Protein AF-A0A9X9XGD0-F1 (afdb_monomer_lite)

pLDDT: mean 86.65, std 13.1, range [52.03, 97.0]

Sequence (119 aa):
MNPARAVLEECTEAVRAIVRAERAQSGSVKRAVHLAASRLGLSTRRIEAYWWGEAASVQAHEADAIRRAKAAMHAEEAARLAADLERHRRARSKARKAIRPVLHLKPPAPPRRQGRLAL

Radius of gyration: 29.9 Å; chains: 1; bounding box: 87×28×72 Å

Organism: NCBI:txid1346889

Structure (mmCIF, N/CA/C/O backbone):
data_AF-A0A9X9XGD0-F1
#
_entry.id   AF-A0A9X9XGD0-F1
#
loop_
_atom_site.group_PDB
_atom_site.id
_atom_site.type_symbol
_atom_site.label_atom_id
_atom_site.label_alt_id
_atom_site.label_comp_id
_atom_site.label_asym_id
_atom_site.label_entity_id
_atom_site.label_seq_id
_atom_site.pdbx_PDB_ins_code
_atom_site.Cartn_x
_atom_site.Cartn_y
_atom_site.Cartn_z
_atom_site.occupancy
_atom_site.B_iso_or_equiv
_atom_site.auth_seq_id
_atom_site.auth_comp_id
_atom_site.auth_asym_id
_atom_site.auth_atom_id
_atom_site.pdbx_PDB_model_num
ATOM 1 N N . MET A 1 1 ? 2.880 -11.479 22.170 1.00 68.88 1 MET A N 1
ATOM 2 C CA . MET A 1 1 ? 2.545 -10.406 21.205 1.00 68.88 1 MET A CA 1
ATOM 3 C C . MET A 1 1 ? 1.027 -10.334 21.093 1.00 68.88 1 MET A C 1
ATOM 5 O O . MET A 1 1 ? 0.419 -11.382 20.931 1.00 68.88 1 MET A O 1
ATOM 9 N N . ASN A 1 2 ? 0.405 -9.164 21.268 1.00 90.06 2 ASN A N 1
ATOM 10 C CA . ASN A 1 2 ? -1.059 -9.039 21.198 1.00 90.06 2 ASN A CA 1
ATOM 11 C C . ASN A 1 2 ? -1.499 -9.051 19.715 1.00 90.06 2 ASN A C 1
ATOM 13 O O . ASN A 1 2 ? -1.042 -8.178 18.972 1.00 90.06 2 ASN A O 1
ATOM 17 N N . PRO A 1 3 ? -2.350 -9.995 19.264 1.00 89.69 3 PRO A N 1
ATOM 18 C CA . PRO A 1 3 ? -2.735 -10.110 17.855 1.00 89.69 3 PRO A CA 1
ATOM 19 C C . PRO A 1 3 ? -3.426 -8.848 17.324 1.00 89.69 3 PRO A C 1
ATOM 21 O O . PRO A 1 3 ? -3.189 -8.456 16.185 1.00 89.69 3 PRO A O 1
ATOM 24 N N . ALA A 1 4 ? -4.206 -8.151 18.156 1.00 89.12 4 ALA A N 1
ATOM 25 C CA . ALA A 1 4 ? -4.856 -6.901 17.763 1.00 89.12 4 ALA A CA 1
ATOM 26 C C . ALA A 1 4 ? -3.838 -5.790 17.463 1.00 89.12 4 ALA A C 1
ATOM 28 O O . ALA A 1 4 ? -4.018 -5.007 16.532 1.00 89.12 4 ALA A O 1
ATOM 29 N N . ARG A 1 5 ? -2.732 -5.755 18.217 1.00 92.12 5 ARG A N 1
ATOM 30 C CA . ARG A 1 5 ? -1.643 -4.798 17.997 1.00 92.12 5 ARG A CA 1
ATOM 31 C C . ARG A 1 5 ? -0.893 -5.084 16.697 1.00 92.12 5 ARG A C 1
ATOM 33 O O . ARG A 1 5 ? -0.608 -4.150 15.960 1.00 92.12 5 ARG A O 1
ATOM 40 N N . ALA A 1 6 ? -0.644 -6.356 16.391 1.00 94.06 6 ALA A N 1
ATOM 41 C CA . ALA A 1 6 ? 0.003 -6.748 15.140 1.00 94.06 6 ALA A CA 1
ATOM 42 C C . ALA A 1 6 ? -0.829 -6.337 13.910 1.00 94.06 6 ALA A C 1
ATOM 44 O O . ALA A 1 6 ? -0.285 -5.805 12.948 1.00 94.06 6 ALA A O 1
ATOM 45 N N . VAL A 1 7 ? -2.156 -6.512 13.964 1.00 94.00 7 VAL A N 1
ATOM 46 C CA . VAL A 1 7 ? -3.066 -6.070 12.890 1.00 94.00 7 VAL A CA 1
ATOM 47 C C . VAL A 1 7 ? -3.074 -4.545 12.752 1.00 94.00 7 VAL A C 1
ATOM 49 O O . VAL A 1 7 ? -3.086 -4.027 11.636 1.00 94.00 7 VAL A O 1
ATOM 52 N N . LEU A 1 8 ? -3.048 -3.813 13.868 1.00 94.81 8 LEU A N 1
ATOM 53 C CA . LEU A 1 8 ? -2.970 -2.353 13.852 1.00 94.81 8 LEU A CA 1
ATOM 54 C C . LEU A 1 8 ? -1.671 -1.853 13.212 1.00 94.81 8 LEU A C 1
ATOM 56 O O . LEU A 1 8 ? -1.713 -0.947 12.379 1.00 94.81 8 LEU A O 1
ATOM 60 N N . GLU A 1 9 ? -0.537 -2.450 13.573 1.00 95.19 9 GLU A N 1
ATOM 61 C CA . GLU A 1 9 ? 0.771 -2.135 12.993 1.00 95.19 9 GLU A CA 1
ATOM 62 C C . GLU A 1 9 ? 0.788 -2.451 11.485 1.00 95.19 9 GLU A C 1
ATOM 64 O O . GLU A 1 9 ? 1.113 -1.570 10.688 1.00 95.19 9 GLU A O 1
ATOM 69 N N . GLU A 1 10 ? 0.303 -3.631 11.075 1.00 94.94 10 GLU A N 1
ATOM 70 C CA . GLU A 1 10 ? 0.153 -4.030 9.663 1.00 94.94 10 GLU A CA 1
ATOM 71 C C . GLU A 1 10 ? -0.659 -2.998 8.860 1.00 94.94 10 GLU A C 1
ATOM 73 O O . GLU A 1 10 ? -0.238 -2.543 7.791 1.00 94.94 10 GLU A O 1
ATOM 78 N N . CYS A 1 11 ? -1.826 -2.608 9.379 1.00 95.06 11 CYS A N 1
ATOM 79 C CA . CYS A 1 11 ? -2.717 -1.659 8.715 1.00 95.06 11 CYS A CA 1
ATOM 80 C C . CYS A 1 11 ? -2.105 -0.256 8.652 1.00 95.06 11 CYS A C 1
ATOM 82 O O . CYS A 1 11 ? -2.202 0.420 7.628 1.00 95.06 11 CYS A O 1
ATOM 84 N N . THR A 1 12 ? -1.429 0.167 9.719 1.00 96.31 12 THR A N 1
ATOM 85 C CA . THR A 1 12 ? -0.738 1.459 9.792 1.00 96.31 12 THR A CA 1
ATOM 86 C C . THR A 1 12 ? 0.370 1.555 8.748 1.00 96.31 12 THR A C 1
ATOM 88 O O . THR A 1 12 ? 0.458 2.544 8.015 1.00 96.31 12 THR A O 1
ATOM 91 N N . GLU A 1 13 ? 1.199 0.520 8.628 1.00 96.12 13 GLU A N 1
ATOM 92 C CA . GLU A 1 13 ? 2.253 0.464 7.616 1.00 96.12 13 GLU A CA 1
ATOM 93 C C . GLU A 1 13 ? 1.687 0.464 6.197 1.00 96.12 13 GLU A C 1
ATOM 95 O O . GLU A 1 13 ? 2.178 1.197 5.334 1.00 96.12 13 GLU A O 1
ATOM 100 N N . ALA A 1 14 ? 0.622 -0.303 5.959 1.00 95.12 14 ALA A N 1
ATOM 101 C CA . ALA A 1 14 ? -0.038 -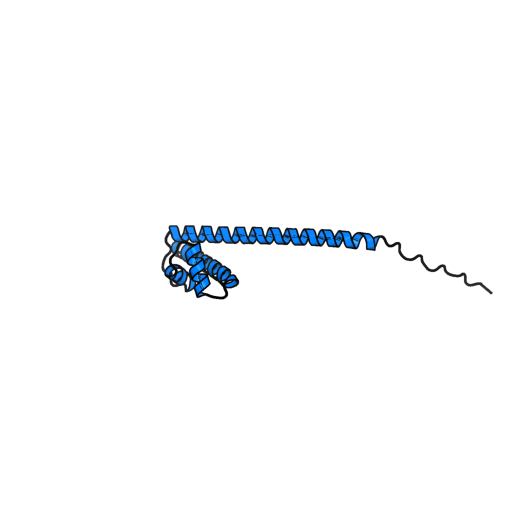0.357 4.663 1.00 95.12 14 ALA A CA 1
ATOM 102 C C . ALA A 1 14 ? -0.629 1.005 4.262 1.00 95.12 14 ALA A C 1
ATOM 104 O O . ALA A 1 14 ? -0.381 1.472 3.150 1.00 95.12 14 ALA A O 1
ATOM 105 N N . VAL A 1 15 ? -1.333 1.692 5.167 1.00 96.31 15 VAL A N 1
ATOM 106 C CA . VAL A 1 15 ? -1.859 3.042 4.908 1.00 96.31 15 VAL A CA 1
ATOM 107 C C . VAL A 1 15 ? -0.723 4.026 4.633 1.00 96.31 15 VAL A C 1
ATOM 109 O O . VAL A 1 15 ? -0.807 4.813 3.690 1.00 96.31 15 VAL A O 1
ATOM 112 N N . ARG A 1 16 ? 0.378 3.963 5.389 1.00 95.94 16 ARG A N 1
ATOM 113 C CA . ARG A 1 16 ? 1.554 4.809 5.137 1.00 95.94 16 ARG A CA 1
ATOM 114 C C . ARG A 1 16 ? 2.169 4.549 3.765 1.00 95.94 16 ARG A C 1
ATOM 116 O O . ARG A 1 16 ? 2.551 5.507 3.094 1.00 95.94 16 ARG A O 1
ATOM 123 N N . ALA A 1 17 ? 2.257 3.293 3.335 1.00 94.81 17 ALA A N 1
ATOM 124 C CA . ALA A 1 17 ? 2.743 2.944 2.004 1.00 94.81 17 ALA A CA 1
ATOM 125 C C . ALA A 1 17 ? 1.832 3.513 0.903 1.00 94.81 17 ALA A C 1
ATOM 127 O O . ALA A 1 17 ? 2.332 4.154 -0.022 1.00 94.81 17 ALA A O 1
ATOM 128 N N . ILE A 1 18 ? 0.510 3.367 1.053 1.00 94.44 18 ILE A N 1
ATOM 129 C CA . ILE A 1 18 ? -0.490 3.919 0.126 1.00 94.44 18 ILE A CA 1
ATOM 130 C C . ILE A 1 18 ? -0.348 5.446 0.039 1.00 94.44 18 ILE A C 1
ATOM 132 O O . ILE A 1 18 ? -0.128 5.986 -1.041 1.00 94.44 18 ILE A O 1
ATOM 136 N N . VAL A 1 19 ? -0.383 6.156 1.172 1.00 95.19 19 VAL A N 1
ATOM 137 C CA . VAL A 1 19 ? -0.284 7.628 1.199 1.00 95.19 19 VAL A CA 1
ATOM 138 C C . VAL A 1 19 ? 1.041 8.116 0.602 1.00 95.19 19 VAL A C 1
ATOM 140 O O . VAL A 1 19 ? 1.066 9.128 -0.097 1.00 95.19 19 VAL A O 1
ATOM 143 N N . ARG A 1 20 ? 2.157 7.409 0.824 1.00 95.12 20 ARG A N 1
ATOM 144 C CA . ARG A 1 20 ? 3.449 7.751 0.200 1.00 95.12 20 ARG A CA 1
ATOM 145 C C . ARG A 1 20 ? 3.413 7.599 -1.320 1.00 95.12 20 ARG A C 1
ATOM 147 O O . ARG A 1 20 ? 3.924 8.482 -2.007 1.00 95.12 20 ARG A O 1
ATOM 154 N N . ALA A 1 21 ? 2.806 6.532 -1.835 1.00 92.31 21 ALA A N 1
ATOM 155 C CA . ALA A 1 21 ? 2.660 6.325 -3.273 1.00 92.31 21 ALA A CA 1
ATOM 156 C C . ALA A 1 21 ? 1.795 7.421 -3.919 1.00 92.31 21 ALA A C 1
ATOM 158 O O . ALA A 1 21 ? 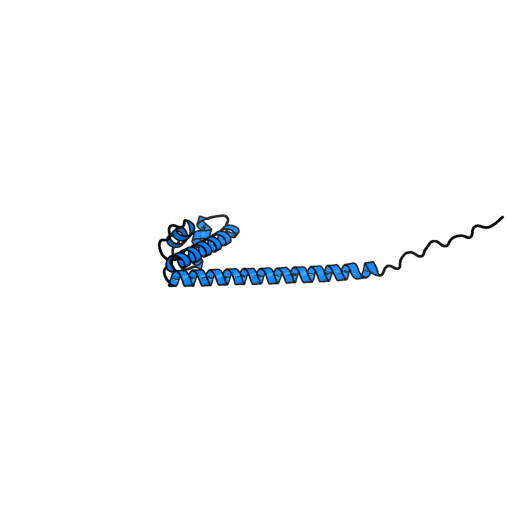2.195 8.013 -4.920 1.00 92.31 21 ALA A O 1
ATOM 159 N N . GLU A 1 22 ? 0.670 7.775 -3.296 1.00 92.69 22 GLU A N 1
ATOM 160 C CA . GLU A 1 22 ? -0.206 8.862 -3.759 1.00 92.69 22 GLU A CA 1
ATOM 161 C C . GLU A 1 22 ? 0.484 10.237 -3.671 1.00 92.69 22 GLU A C 1
ATOM 163 O O . GLU A 1 22 ? 0.317 11.111 -4.530 1.00 92.69 22 GLU A O 1
ATOM 168 N N . ARG A 1 23 ? 1.319 10.454 -2.647 1.00 92.88 23 ARG A N 1
ATOM 169 C CA . ARG A 1 23 ? 2.120 11.680 -2.508 1.00 92.88 23 ARG A CA 1
ATOM 170 C C . ARG A 1 23 ? 3.162 11.806 -3.613 1.00 92.88 23 ARG A C 1
ATOM 172 O O . ARG A 1 23 ? 3.356 12.914 -4.106 1.00 92.88 23 ARG A O 1
ATOM 179 N N . ALA A 1 24 ? 3.816 10.713 -4.001 1.00 90.38 24 ALA A N 1
ATOM 180 C CA . ALA A 1 24 ? 4.800 10.729 -5.082 1.00 90.38 24 ALA A CA 1
ATOM 181 C C . ALA A 1 24 ? 4.187 11.195 -6.415 1.00 90.38 24 ALA A C 1
ATOM 183 O O . ALA A 1 24 ? 4.880 11.798 -7.227 1.00 90.38 24 ALA A O 1
ATOM 184 N N . GLN A 1 25 ? 2.885 10.968 -6.610 1.00 86.81 25 GLN A N 1
ATOM 185 C CA . GLN A 1 25 ? 2.149 11.409 -7.795 1.00 86.81 25 GLN A CA 1
ATOM 186 C C . GLN A 1 25 ? 1.589 12.833 -7.659 1.00 86.81 25 GLN A C 1
ATOM 188 O O . GLN A 1 25 ? 1.600 13.599 -8.617 1.00 86.81 25 GLN A O 1
ATOM 193 N N . SER A 1 26 ? 1.081 13.198 -6.478 1.00 89.88 26 SER A N 1
ATOM 194 C CA . SER A 1 26 ? 0.340 14.454 -6.278 1.00 89.88 26 SER A CA 1
ATOM 195 C C . SER A 1 26 ? 1.169 15.625 -5.740 1.00 89.88 26 SER A C 1
ATOM 197 O O . SER A 1 26 ? 0.708 16.764 -5.789 1.00 89.88 26 SER A O 1
ATOM 199 N N . GLY A 1 27 ? 2.344 15.368 -5.159 1.00 89.50 27 GLY A N 1
ATOM 200 C CA . GLY A 1 27 ? 3.208 16.375 -4.534 1.00 89.50 27 GLY A CA 1
ATOM 201 C C . GLY A 1 27 ? 2.723 16.917 -3.179 1.00 89.50 27 GLY A C 1
ATOM 202 O O . GLY A 1 27 ? 3.495 17.569 -2.479 1.00 89.50 27 GLY A O 1
ATOM 203 N N . SER A 1 28 ? 1.488 16.624 -2.751 1.00 94.56 28 SER A N 1
ATOM 204 C CA . SER A 1 28 ? 0.884 17.167 -1.522 1.00 94.56 28 SER A CA 1
ATOM 205 C C . SER A 1 28 ? 0.395 16.072 -0.576 1.00 94.56 28 SER A C 1
ATOM 207 O O . SER A 1 28 ? -0.359 15.188 -0.973 1.00 94.56 28 SER A O 1
ATOM 209 N N . VAL A 1 29 ? 0.765 16.168 0.708 1.00 93.19 29 VAL A N 1
ATOM 210 C CA . VAL A 1 29 ? 0.328 15.222 1.754 1.00 93.19 29 VAL A CA 1
ATOM 211 C C . VAL A 1 29 ? -1.190 15.258 1.925 1.00 93.19 29 VAL A C 1
ATOM 213 O O . VAL A 1 29 ? -1.826 14.211 1.940 1.00 93.19 29 VAL A O 1
ATOM 216 N N . LYS A 1 30 ? -1.792 16.453 1.984 1.00 93.88 30 LYS A N 1
ATOM 217 C CA . LYS A 1 30 ? -3.244 16.611 2.157 1.00 93.88 30 LYS A CA 1
ATOM 218 C C . LYS A 1 30 ? -4.021 15.950 1.017 1.00 93.88 30 LYS A C 1
ATOM 220 O O . LYS A 1 30 ? -5.006 15.255 1.253 1.00 93.88 30 LYS A O 1
ATOM 225 N N . ARG A 1 31 ? -3.555 16.137 -0.223 1.00 95.31 31 ARG A N 1
ATOM 226 C CA . ARG A 1 31 ? -4.168 15.507 -1.398 1.00 95.31 31 ARG A CA 1
ATOM 227 C C . ARG A 1 31 ? -3.972 13.993 -1.383 1.00 95.31 31 ARG A C 1
ATOM 229 O O . ARG A 1 31 ? -4.930 13.278 -1.640 1.00 95.31 31 ARG A O 1
ATOM 236 N N . ALA A 1 32 ? -2.785 13.511 -1.024 1.00 95.31 32 ALA A N 1
ATOM 237 C CA . ALA A 1 32 ? -2.499 12.084 -0.913 1.00 95.31 32 ALA A CA 1
ATOM 238 C C . ALA A 1 32 ? -3.379 11.378 0.131 1.00 95.31 32 ALA A C 1
ATOM 240 O O . ALA A 1 32 ? -3.907 10.306 -0.139 1.00 95.31 32 ALA A O 1
ATOM 241 N N . VAL A 1 33 ? -3.593 12.000 1.294 1.00 96.81 33 VAL A N 1
ATOM 242 C CA . VAL A 1 33 ? -4.507 11.493 2.330 1.00 96.81 33 VAL A CA 1
ATOM 243 C C . VAL A 1 33 ? -5.940 11.427 1.803 1.00 96.81 33 VAL A C 1
ATOM 245 O O . VAL A 1 33 ? -6.614 10.421 2.002 1.00 96.81 33 VAL A O 1
ATOM 248 N N . HIS A 1 34 ? -6.402 12.461 1.095 1.00 96.69 34 HIS A N 1
ATOM 249 C CA . HIS A 1 34 ? -7.744 12.465 0.513 1.00 96.69 34 HIS A CA 1
ATOM 250 C C . HIS A 1 34 ? -7.920 11.387 -0.569 1.00 96.69 34 HIS A C 1
ATOM 252 O O . HIS A 1 34 ? -8.930 10.690 -0.586 1.00 96.69 34 HIS A O 1
ATOM 258 N N . LEU A 1 35 ? -6.921 11.197 -1.435 1.00 95.56 35 LEU A N 1
ATOM 259 C CA . LEU A 1 35 ? -6.929 10.137 -2.446 1.00 95.56 35 LEU A CA 1
ATOM 260 C C . LEU A 1 35 ? -6.918 8.744 -1.805 1.00 95.56 35 LEU A C 1
ATOM 262 O O . LEU A 1 35 ? -7.705 7.885 -2.198 1.00 95.56 35 LEU A O 1
ATOM 266 N N . ALA A 1 36 ? -6.094 8.538 -0.775 1.00 95.56 36 ALA A N 1
ATOM 267 C CA . ALA A 1 36 ? -6.058 7.290 -0.020 1.00 95.56 36 ALA A CA 1
ATOM 268 C C . ALA A 1 36 ? -7.398 7.003 0.679 1.00 95.56 36 ALA A C 1
ATOM 270 O O . ALA A 1 36 ? -7.868 5.869 0.649 1.00 95.56 36 ALA A O 1
ATOM 271 N N . ALA A 1 37 ? -8.037 8.026 1.255 1.00 96.56 37 ALA A N 1
ATOM 272 C CA . ALA A 1 37 ? -9.362 7.926 1.864 1.00 96.56 37 ALA A CA 1
ATOM 273 C C . ALA A 1 37 ? -10.415 7.461 0.847 1.00 96.56 37 ALA A C 1
ATOM 275 O O . ALA A 1 37 ? -11.094 6.461 1.084 1.00 96.56 37 ALA A O 1
ATOM 276 N N . SER A 1 38 ? -10.470 8.101 -0.324 1.00 95.69 38 SER A N 1
ATOM 277 C CA . SER A 1 38 ? -11.367 7.707 -1.417 1.00 95.69 38 SER A CA 1
ATOM 278 C C . SER A 1 38 ? -11.084 6.293 -1.932 1.00 95.69 38 SER A C 1
ATOM 280 O O . SER A 1 38 ? -12.018 5.527 -2.154 1.00 95.69 38 SER A O 1
ATOM 282 N N . ARG A 1 39 ? -9.808 5.910 -2.077 1.00 92.88 39 ARG A N 1
ATOM 283 C CA . ARG A 1 39 ? -9.402 4.570 -2.539 1.00 92.88 39 ARG A CA 1
ATOM 284 C C . ARG A 1 39 ? -9.783 3.467 -1.551 1.00 92.88 39 ARG A C 1
ATOM 286 O O . ARG A 1 39 ? -10.133 2.368 -1.968 1.00 92.88 39 ARG A O 1
ATOM 293 N N . LEU A 1 40 ? -9.691 3.750 -0.254 1.00 94.06 40 LEU A N 1
ATOM 294 C CA . LEU A 1 40 ? -9.982 2.794 0.815 1.00 94.06 40 LEU A CA 1
ATOM 295 C C . LEU A 1 40 ? -11.454 2.802 1.251 1.00 94.06 40 LEU A C 1
ATOM 297 O O . LEU A 1 40 ? -11.858 1.913 1.996 1.00 94.06 40 LEU A O 1
ATOM 301 N N . GLY A 1 41 ? -12.249 3.781 0.807 1.00 95.81 41 GLY A N 1
ATOM 302 C CA . GLY A 1 41 ? -13.622 3.974 1.279 1.00 95.81 41 GLY A CA 1
ATOM 303 C C . GLY A 1 41 ? -13.693 4.376 2.756 1.00 95.81 41 GLY A C 1
ATOM 304 O O . GLY A 1 41 ? -14.668 4.065 3.434 1.00 95.81 41 GLY A O 1
ATOM 305 N N . LEU A 1 42 ? -12.648 5.033 3.269 1.00 95.88 42 LEU A N 1
ATOM 306 C CA . LEU A 1 42 ? -12.538 5.470 4.663 1.00 95.88 42 LEU A CA 1
ATOM 307 C C . LEU A 1 42 ? -12.617 6.993 4.754 1.00 95.88 42 LEU A C 1
ATOM 309 O O . LEU A 1 42 ? -12.363 7.705 3.786 1.00 95.88 42 LEU A O 1
ATOM 313 N N . SER A 1 43 ? -12.936 7.518 5.936 1.00 96.94 43 SER A N 1
ATOM 314 C CA . SER A 1 43 ? -12.910 8.967 6.144 1.00 96.94 43 SER A CA 1
ATOM 315 C C . SER A 1 43 ? -11.475 9.500 6.178 1.00 96.94 43 SER A C 1
ATOM 317 O O . SER A 1 43 ? -10.554 8.837 6.661 1.00 96.94 43 SER A O 1
ATOM 319 N N . THR A 1 44 ? -11.285 10.743 5.731 1.00 96.75 44 THR A N 1
ATOM 320 C CA . THR A 1 44 ? -9.984 11.432 5.768 1.00 96.75 44 THR A CA 1
ATOM 321 C C . THR A 1 44 ? -9.379 11.414 7.172 1.00 96.75 44 THR A C 1
ATOM 323 O O . THR A 1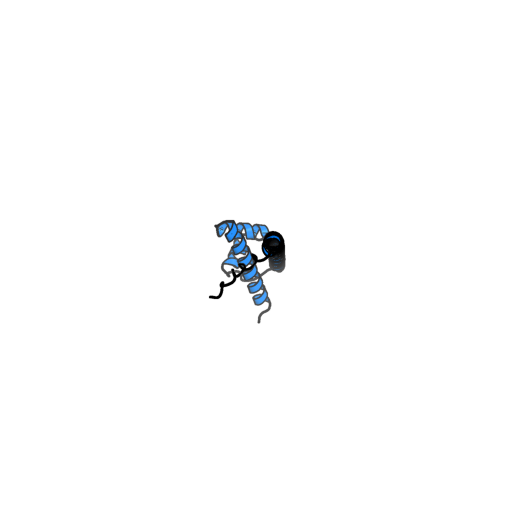 44 ? -8.226 11.030 7.337 1.00 96.75 44 THR A O 1
ATOM 326 N N . ARG A 1 45 ? -10.188 11.715 8.199 1.00 96.56 45 ARG A N 1
ATOM 327 C CA . ARG A 1 45 ? -9.766 11.694 9.608 1.00 96.56 45 ARG A CA 1
ATOM 328 C C . ARG A 1 45 ? -9.249 10.320 10.037 1.00 96.56 45 ARG A C 1
ATOM 330 O O . ARG A 1 45 ? -8.319 10.223 10.832 1.00 96.56 45 ARG A O 1
ATOM 337 N N . ARG A 1 46 ? -9.846 9.245 9.517 1.00 96.38 46 ARG A N 1
ATOM 338 C CA . ARG A 1 46 ? -9.419 7.882 9.834 1.00 96.38 46 ARG A CA 1
ATOM 339 C C . ARG A 1 46 ? -8.063 7.561 9.214 1.00 96.38 46 ARG A C 1
ATOM 341 O O . ARG A 1 46 ? -7.210 7.001 9.894 1.00 96.38 46 ARG A O 1
ATOM 348 N N . ILE A 1 47 ? -7.840 7.967 7.966 1.00 97.00 47 ILE A N 1
ATOM 349 C CA . ILE A 1 47 ? -6.536 7.838 7.303 1.00 97.00 47 ILE A CA 1
ATOM 350 C C . ILE A 1 47 ? -5.466 8.679 8.004 1.00 97.00 47 ILE A C 1
ATOM 352 O O . ILE A 1 47 ? -4.347 8.203 8.173 1.00 97.00 47 ILE A O 1
ATOM 356 N N . GLU A 1 48 ? -5.797 9.890 8.454 1.00 96.50 48 GLU A N 1
ATOM 357 C CA . GLU A 1 48 ? -4.886 10.734 9.238 1.00 96.50 48 GLU A CA 1
ATOM 358 C C . GLU A 1 48 ? -4.469 10.053 10.543 1.00 96.50 48 GLU A C 1
ATOM 360 O O . GLU A 1 48 ? -3.279 10.026 10.854 1.00 96.50 48 GLU A O 1
ATOM 365 N N . ALA A 1 49 ? -5.408 9.423 11.256 1.00 96.81 49 ALA A N 1
ATOM 366 C CA . ALA A 1 49 ? -5.093 8.674 12.469 1.00 96.81 49 ALA A CA 1
ATOM 367 C C . ALA A 1 49 ? -4.088 7.540 12.197 1.00 96.81 49 ALA A C 1
ATOM 369 O O . ALA A 1 49 ? -3.121 7.381 12.938 1.00 96.81 49 ALA A O 1
ATOM 370 N N . TYR A 1 50 ? -4.249 6.784 11.106 1.00 96.12 50 TYR A N 1
ATOM 371 C CA . TYR A 1 50 ? -3.249 5.787 10.701 1.00 96.12 50 TYR A CA 1
ATOM 372 C C . TYR A 1 50 ? -1.917 6.432 10.296 1.00 96.12 50 TYR A C 1
ATOM 374 O O . TYR A 1 50 ? -0.848 5.963 10.679 1.00 96.12 50 TYR A O 1
ATOM 382 N N . TRP A 1 51 ? -1.953 7.527 9.539 1.00 94.44 51 TRP A N 1
ATOM 383 C CA . TRP A 1 51 ? -0.753 8.215 9.072 1.00 94.44 51 TRP A CA 1
ATOM 384 C C . TRP A 1 51 ? 0.126 8.684 10.242 1.00 94.44 51 TRP A C 1
ATOM 386 O O . TRP A 1 51 ? 1.318 8.351 10.292 1.00 94.44 51 TRP A O 1
ATOM 396 N N . TRP A 1 52 ? -0.477 9.360 11.219 1.00 93.62 52 TRP A N 1
ATOM 397 C CA . TRP A 1 52 ? 0.199 9.885 12.408 1.00 93.62 52 TRP A CA 1
ATOM 398 C C . TRP A 1 52 ? 0.442 8.837 13.502 1.00 93.62 52 TRP A C 1
ATOM 400 O O . TRP A 1 52 ? 1.251 9.072 14.393 1.00 93.62 52 TRP A O 1
ATOM 410 N N . GLY A 1 53 ? -0.150 7.642 13.393 1.00 92.75 53 GLY A N 1
ATOM 411 C CA . GLY A 1 53 ? -0.016 6.577 14.396 1.00 92.75 53 GLY A CA 1
ATOM 412 C C . GLY A 1 53 ? -0.920 6.763 15.620 1.00 92.75 53 GLY A C 1
ATOM 413 O O . GLY A 1 53 ? -0.642 6.216 16.678 1.00 92.75 53 GLY A O 1
ATOM 414 N N . GLU A 1 54 ? -1.997 7.531 15.472 1.00 95.00 54 GLU A N 1
ATOM 415 C CA . GLU A 1 54 ? -2.995 7.830 16.507 1.00 95.00 54 GLU A CA 1
ATOM 416 C C . GLU A 1 54 ? -4.190 6.858 16.481 1.00 95.00 54 GLU A C 1
ATOM 418 O O . GLU A 1 54 ? -5.089 6.928 17.320 1.00 95.00 54 GLU A O 1
ATOM 423 N N . ALA A 1 55 ? -4.245 5.945 15.507 1.00 93.50 55 ALA A N 1
ATOM 424 C CA . ALA A 1 55 ? -5.295 4.937 15.435 1.00 93.50 55 ALA A CA 1
ATOM 425 C C . ALA A 1 55 ? -5.194 3.960 16.622 1.00 93.50 55 ALA A C 1
ATOM 427 O O . ALA A 1 55 ? -4.228 3.218 16.746 1.00 93.50 55 ALA A O 1
ATOM 428 N N . ALA A 1 56 ? -6.215 3.934 17.483 1.00 93.12 56 ALA A N 1
ATOM 429 C CA . ALA A 1 56 ? -6.242 3.064 18.665 1.00 93.12 56 ALA A CA 1
ATOM 430 C C . ALA A 1 56 ? -6.680 1.616 18.368 1.00 93.12 56 ALA A C 1
ATOM 432 O O . ALA A 1 56 ? -6.398 0.697 19.133 1.00 93.12 56 ALA A O 1
ATOM 433 N N . SER A 1 57 ? -7.417 1.412 17.278 1.00 93.94 57 SER A N 1
ATOM 434 C CA . S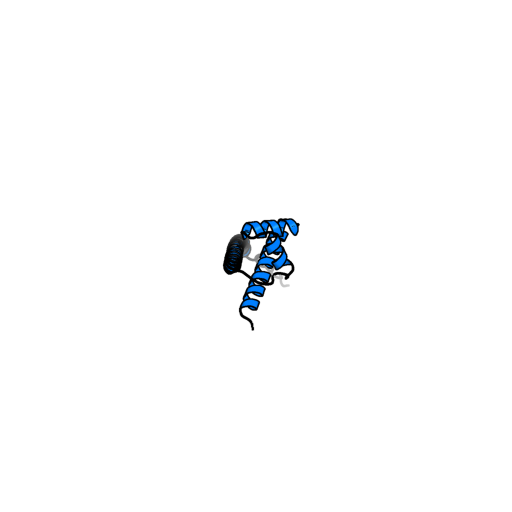ER A 1 57 ? -8.003 0.126 16.899 1.00 93.94 57 SER A CA 1
ATOM 435 C C . SER A 1 57 ? -8.223 0.065 15.393 1.00 93.94 57 SER A C 1
ATOM 437 O O . SER A 1 57 ? -8.225 1.102 14.728 1.00 93.94 57 SER A O 1
ATOM 439 N N . VAL A 1 58 ? -8.453 -1.141 14.871 1.00 94.56 58 VAL A N 1
ATOM 440 C CA . VAL A 1 58 ? -8.802 -1.398 13.468 1.00 94.56 58 VAL A CA 1
ATOM 441 C C . VAL A 1 58 ? -10.103 -2.178 13.434 1.00 94.56 58 VAL A C 1
ATOM 443 O O . VAL A 1 58 ? -10.221 -3.204 14.105 1.00 94.56 58 VAL A O 1
ATOM 446 N N . GLN A 1 59 ? -11.079 -1.711 12.660 1.00 95.06 59 GLN A N 1
ATOM 447 C CA . GLN A 1 59 ? -12.290 -2.497 12.426 1.00 95.06 59 GLN A CA 1
ATOM 448 C C . GLN A 1 59 ? -12.042 -3.534 11.327 1.00 95.06 59 GLN A C 1
ATOM 450 O O . GLN A 1 59 ? -11.268 -3.289 10.404 1.00 95.06 59 GLN A O 1
ATOM 455 N N . ALA A 1 60 ? -12.726 -4.679 11.385 1.00 94.50 60 ALA A N 1
ATOM 456 C CA . ALA A 1 60 ? -12.515 -5.770 10.427 1.00 94.50 60 ALA A CA 1
ATOM 457 C C . ALA A 1 60 ? -12.650 -5.310 8.962 1.00 94.50 60 ALA A C 1
ATOM 459 O O . ALA A 1 60 ? -11.782 -5.592 8.140 1.00 94.50 60 ALA A O 1
ATOM 460 N N . HIS A 1 61 ? -13.672 -4.503 8.658 1.00 94.81 61 HIS A N 1
ATOM 461 C CA . HIS A 1 61 ? -13.884 -3.985 7.307 1.00 94.81 61 HIS A CA 1
ATOM 462 C C . HIS A 1 61 ? -12.759 -3.041 6.833 1.00 94.81 61 HIS A C 1
ATOM 464 O O . HIS A 1 61 ? -12.456 -3.003 5.640 1.00 94.81 61 HIS A O 1
ATOM 470 N N . GLU 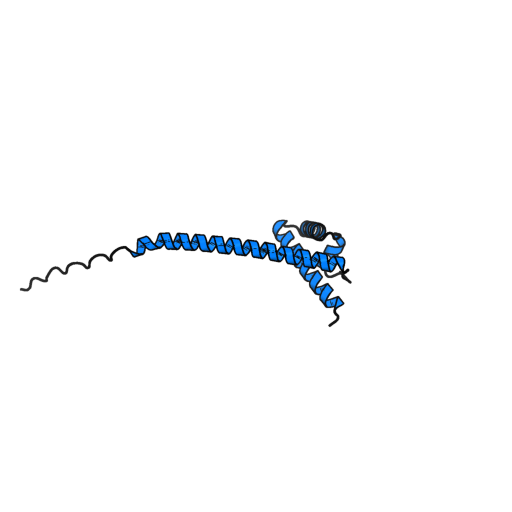A 1 62 ? -12.126 -2.297 7.751 1.00 95.50 62 GLU A N 1
ATOM 471 C CA . GLU A 1 62 ? -10.986 -1.424 7.446 1.00 95.50 62 GLU A CA 1
ATOM 472 C C . GLU A 1 62 ? -9.755 -2.264 7.116 1.00 95.50 62 GLU A C 1
ATOM 474 O O . GLU A 1 62 ? -9.099 -2.017 6.106 1.00 95.50 62 GLU A O 1
ATOM 479 N N . ALA A 1 63 ? -9.476 -3.289 7.930 1.00 96.25 63 ALA A N 1
ATOM 480 C CA . ALA A 1 63 ? -8.369 -4.211 7.695 1.00 96.25 63 ALA A CA 1
ATOM 481 C C . ALA A 1 63 ? -8.494 -4.881 6.320 1.00 96.25 63 ALA A C 1
ATOM 483 O O . ALA A 1 63 ? -7.533 -4.914 5.551 1.00 96.25 63 ALA A O 1
ATOM 484 N N . ASP A 1 64 ? -9.691 -5.352 5.972 1.00 96.62 64 ASP A N 1
ATOM 485 C CA . ASP A 1 64 ? -9.940 -5.989 4.681 1.00 96.62 64 ASP A CA 1
ATOM 486 C C . ASP A 1 64 ? -9.789 -5.007 3.513 1.00 96.62 64 ASP A C 1
ATOM 488 O O . ASP A 1 64 ? -9.187 -5.348 2.492 1.00 96.62 64 ASP A O 1
ATOM 492 N N . ALA A 1 65 ? -10.292 -3.776 3.650 1.00 95.00 65 ALA A N 1
ATOM 493 C CA . ALA A 1 65 ? -10.124 -2.737 2.635 1.00 95.00 65 ALA A CA 1
ATOM 494 C C . ALA A 1 65 ? -8.643 -2.395 2.413 1.00 95.00 65 ALA A C 1
ATOM 496 O O . ALA A 1 65 ? -8.182 -2.343 1.269 1.00 95.00 65 ALA A O 1
ATOM 497 N N . ILE A 1 66 ? -7.882 -2.239 3.497 1.00 95.38 66 ILE A N 1
ATOM 498 C CA . ILE A 1 66 ? -6.450 -1.934 3.464 1.00 95.38 66 ILE A CA 1
ATOM 499 C C . ILE A 1 66 ? -5.660 -3.085 2.832 1.00 95.38 66 ILE A C 1
ATOM 501 O O . ILE A 1 66 ? -4.826 -2.847 1.955 1.00 95.38 66 ILE A O 1
ATOM 505 N N . ARG A 1 67 ? -5.947 -4.337 3.204 1.00 95.69 67 ARG A N 1
ATOM 506 C CA . ARG A 1 67 ? -5.297 -5.520 2.617 1.00 95.69 67 ARG A CA 1
ATOM 507 C C . ARG A 1 67 ? -5.585 -5.654 1.127 1.00 95.69 67 ARG A C 1
ATOM 509 O O . ARG A 1 67 ? -4.654 -5.888 0.357 1.00 95.69 67 ARG A O 1
ATOM 516 N N . ARG A 1 68 ? -6.837 -5.448 0.699 1.00 94.75 68 ARG A N 1
ATOM 517 C CA . ARG A 1 68 ? -7.204 -5.444 -0.728 1.00 94.75 68 ARG A CA 1
ATOM 518 C C . ARG A 1 68 ? -6.462 -4.355 -1.497 1.00 94.75 68 ARG A C 1
ATOM 520 O O . ARG A 1 68 ? -5.905 -4.637 -2.554 1.00 94.75 68 ARG A O 1
ATOM 527 N N . ALA A 1 69 ? -6.403 -3.137 -0.960 1.00 93.06 69 ALA A N 1
ATOM 528 C CA . ALA A 1 69 ? -5.687 -2.036 -1.600 1.00 93.06 69 ALA A CA 1
ATOM 529 C C . ALA A 1 69 ? -4.177 -2.301 -1.695 1.00 93.06 69 ALA A C 1
ATOM 531 O O . ALA A 1 69 ? -3.580 -2.064 -2.744 1.00 93.06 69 ALA A O 1
ATOM 532 N N . LYS A 1 70 ? -3.568 -2.855 -0.639 1.00 93.00 70 LYS A N 1
ATOM 533 C CA . LYS A 1 70 ? -2.158 -3.263 -0.637 1.00 93.00 70 LYS A CA 1
ATOM 534 C C . LYS A 1 70 ? -1.883 -4.344 -1.686 1.00 93.00 70 LYS A C 1
ATOM 536 O O . LYS A 1 70 ? -0.917 -4.232 -2.436 1.00 93.00 70 LYS A O 1
ATOM 541 N N . ALA A 1 71 ? -2.738 -5.362 -1.775 1.00 93.31 71 ALA A N 1
ATOM 542 C CA . ALA A 1 71 ? -2.620 -6.409 -2.787 1.00 93.31 71 ALA A CA 1
ATOM 543 C C . ALA A 1 71 ? -2.739 -5.844 -4.214 1.00 93.31 71 ALA A C 1
ATOM 545 O O . ALA A 1 71 ? -1.925 -6.185 -5.070 1.00 93.31 71 ALA A O 1
ATOM 546 N N . ALA A 1 72 ? -3.689 -4.933 -4.450 1.00 92.31 72 ALA A N 1
ATOM 547 C CA . ALA A 1 72 ? -3.846 -4.255 -5.736 1.00 92.31 72 ALA A CA 1
ATOM 548 C C . ALA A 1 72 ? -2.603 -3.429 -6.106 1.00 92.31 72 ALA A C 1
ATOM 550 O O . ALA A 1 72 ? -2.096 -3.564 -7.216 1.00 92.31 72 ALA A O 1
ATOM 551 N N . MET A 1 73 ? -2.049 -2.653 -5.167 1.00 90.31 73 MET A N 1
ATOM 552 C CA . MET A 1 73 ? -0.807 -1.905 -5.396 1.00 90.31 73 MET A CA 1
ATOM 553 C C . MET A 1 73 ? 0.376 -2.814 -5.748 1.00 90.31 73 MET A C 1
ATOM 555 O O . MET A 1 73 ? 1.141 -2.505 -6.657 1.00 90.31 73 MET A O 1
ATOM 559 N N . HIS A 1 74 ? 0.538 -3.945 -5.056 1.00 89.75 74 HIS A N 1
ATOM 560 C CA . HIS A 1 74 ? 1.598 -4.900 -5.387 1.00 89.75 74 HIS A CA 1
ATOM 561 C C . HIS A 1 74 ? 1.392 -5.547 -6.760 1.00 89.75 74 HIS A C 1
ATOM 563 O O . HIS A 1 74 ? 2.368 -5.761 -7.478 1.00 89.75 74 HIS A O 1
ATOM 569 N N . ALA A 1 75 ? 0.146 -5.834 -7.144 1.00 91.75 75 ALA A N 1
ATOM 570 C CA . ALA A 1 75 ? -0.172 -6.361 -8.466 1.00 91.75 75 ALA A CA 1
ATOM 571 C C . ALA A 1 75 ? 0.124 -5.340 -9.579 1.00 91.75 75 ALA A C 1
ATOM 573 O O . ALA A 1 75 ? 0.726 -5.699 -10.590 1.00 91.75 75 ALA A O 1
ATOM 574 N N . GLU A 1 76 ? -0.240 -4.070 -9.378 1.00 90.12 76 GLU A N 1
ATOM 575 C CA . GLU A 1 76 ? 0.073 -2.963 -10.293 1.00 90.12 76 GLU A CA 1
ATOM 576 C C . GLU A 1 76 ? 1.591 -2.794 -10.467 1.00 90.12 76 GLU A C 1
ATOM 578 O O . GLU A 1 76 ? 2.088 -2.726 -11.595 1.00 90.12 76 GLU A O 1
ATOM 583 N N . GLU A 1 77 ? 2.346 -2.799 -9.365 1.00 89.19 77 GLU A N 1
ATOM 584 C CA . GLU A 1 77 ? 3.806 -2.681 -9.396 1.00 89.19 77 GLU A CA 1
ATOM 585 C C . GLU A 1 77 ? 4.457 -3.890 -10.087 1.00 89.19 77 GLU A C 1
ATOM 587 O O . GLU A 1 77 ? 5.326 -3.729 -10.945 1.00 89.19 77 GLU A O 1
ATOM 592 N N . ALA A 1 78 ? 3.996 -5.109 -9.794 1.00 89.94 78 ALA A N 1
ATOM 593 C CA . ALA A 1 78 ? 4.481 -6.319 -10.453 1.00 89.94 78 ALA A CA 1
ATOM 594 C C . ALA A 1 78 ? 4.216 -6.295 -11.967 1.00 89.94 78 ALA A C 1
ATOM 596 O O . ALA A 1 78 ? 5.100 -6.645 -12.755 1.00 89.94 78 ALA A O 1
ATOM 597 N N . ALA A 1 79 ? 3.033 -5.841 -12.390 1.00 91.56 79 ALA A N 1
ATOM 598 C CA . ALA A 1 79 ? 2.688 -5.694 -13.801 1.00 91.56 79 ALA A CA 1
ATOM 599 C C . ALA A 1 79 ? 3.578 -4.653 -14.500 1.00 91.56 79 ALA A C 1
ATOM 601 O O . ALA A 1 79 ? 4.069 -4.896 -15.608 1.00 91.56 79 ALA A O 1
ATOM 602 N N . ARG A 1 80 ? 3.846 -3.520 -13.840 1.00 90.12 80 ARG A N 1
ATOM 603 C CA . ARG A 1 80 ? 4.756 -2.485 -14.346 1.00 90.12 80 ARG A CA 1
ATOM 604 C C . ARG A 1 80 ? 6.178 -3.019 -14.518 1.00 90.12 80 ARG A C 1
ATOM 606 O O . ARG A 1 80 ? 6.753 -2.874 -15.597 1.00 90.12 80 ARG A O 1
ATOM 613 N N . LEU A 1 81 ? 6.719 -3.680 -13.496 1.00 90.06 81 LEU A N 1
ATOM 614 C CA . LEU A 1 81 ? 8.061 -4.263 -13.530 1.00 90.06 81 LEU A CA 1
ATOM 615 C C . LEU A 1 81 ? 8.185 -5.350 -14.605 1.00 90.06 81 LEU A C 1
ATOM 617 O O . LEU A 1 81 ? 9.186 -5.398 -15.320 1.00 90.06 81 LEU A O 1
ATOM 621 N N . ALA A 1 82 ? 7.161 -6.190 -14.779 1.00 92.12 82 ALA A N 1
ATOM 622 C CA . ALA A 1 82 ? 7.130 -7.184 -15.848 1.00 92.12 82 ALA A CA 1
ATOM 623 C C . ALA A 1 82 ? 7.185 -6.529 -17.240 1.00 92.12 82 ALA A C 1
ATOM 625 O O . ALA A 1 82 ? 7.948 -6.972 -18.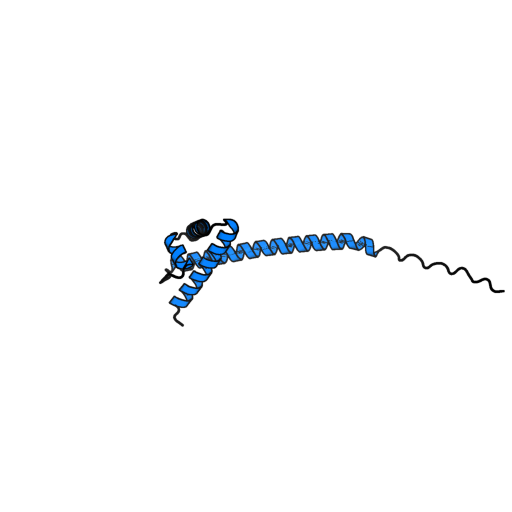104 1.00 92.12 82 ALA A O 1
ATOM 626 N N . ALA A 1 83 ? 6.436 -5.440 -17.447 1.00 91.75 83 ALA A N 1
ATOM 627 C CA . ALA A 1 83 ? 6.477 -4.673 -18.689 1.00 91.75 83 ALA A CA 1
ATOM 628 C C . ALA A 1 83 ? 7.853 -4.022 -18.928 1.00 91.75 83 ALA A C 1
ATOM 630 O O . ALA A 1 83 ? 8.355 -4.040 -20.054 1.00 91.75 83 ALA A O 1
ATOM 631 N N . ASP A 1 84 ? 8.495 -3.492 -17.885 1.00 89.94 84 ASP A N 1
ATOM 632 C CA . ASP A 1 84 ? 9.841 -2.915 -17.972 1.00 89.94 84 ASP A CA 1
ATOM 633 C C . ASP A 1 84 ? 10.908 -3.961 -18.305 1.00 89.94 84 ASP A C 1
ATOM 635 O O . ASP A 1 84 ? 11.736 -3.746 -19.196 1.00 89.94 84 ASP A O 1
ATOM 639 N N . LEU A 1 85 ? 10.855 -5.135 -17.676 1.00 91.75 85 LEU A N 1
ATOM 640 C CA . LEU A 1 85 ? 11.749 -6.245 -18.004 1.00 91.75 85 LEU A CA 1
ATOM 641 C C . LEU A 1 85 ? 11.596 -6.682 -19.463 1.00 91.75 85 LEU A C 1
ATOM 643 O O . LEU A 1 85 ? 12.596 -6.919 -20.147 1.00 91.75 85 LEU A O 1
ATOM 647 N N . GLU A 1 86 ? 10.364 -6.752 -19.963 1.00 93.56 86 GLU A N 1
ATOM 648 C CA . GLU A 1 86 ? 10.098 -7.084 -21.360 1.00 93.56 86 GLU A CA 1
ATOM 649 C C . GLU A 1 86 ? 10.636 -6.006 -22.315 1.00 93.56 86 GLU A C 1
ATOM 651 O O . GLU A 1 86 ? 11.297 -6.328 -23.310 1.00 93.56 86 GLU A O 1
ATOM 656 N N . ARG A 1 87 ? 10.467 -4.717 -21.984 1.00 90.38 87 ARG A N 1
ATOM 657 C CA . ARG A 1 87 ? 11.085 -3.604 -22.728 1.00 90.38 87 ARG A CA 1
ATOM 658 C C . ARG A 1 87 ? 12.607 -3.749 -22.794 1.00 90.38 87 ARG A C 1
ATOM 660 O O . ARG A 1 87 ? 13.185 -3.675 -23.883 1.00 90.38 87 ARG A O 1
ATOM 667 N N . HIS A 1 88 ? 13.261 -4.017 -21.665 1.00 88.75 88 HIS A N 1
ATOM 668 C CA . HIS A 1 88 ? 14.712 -4.200 -21.609 1.00 88.75 88 HIS A CA 1
ATOM 669 C C . HIS A 1 88 ? 15.186 -5.436 -22.385 1.00 88.75 88 HIS A C 1
ATOM 671 O O . HIS A 1 88 ? 16.202 -5.369 -23.084 1.00 88.75 88 HIS A O 1
ATOM 677 N N . ARG A 1 89 ? 14.449 -6.554 -22.337 1.00 90.00 89 ARG A N 1
ATOM 678 C CA . ARG A 1 89 ? 14.750 -7.757 -23.136 1.00 90.00 89 ARG A CA 1
ATOM 679 C C . ARG A 1 89 ? 14.699 -7.468 -24.634 1.00 90.00 89 ARG A C 1
ATOM 681 O O . ARG A 1 89 ? 15.626 -7.843 -25.358 1.00 90.00 89 ARG A O 1
ATOM 688 N N . ARG A 1 90 ? 13.673 -6.750 -25.098 1.00 88.19 90 ARG A N 1
ATOM 689 C CA . ARG A 1 90 ? 13.544 -6.331 -26.505 1.00 88.19 90 ARG A CA 1
ATOM 690 C C . ARG A 1 90 ? 14.679 -5.403 -26.926 1.00 88.19 90 ARG A C 1
ATOM 692 O O . ARG A 1 90 ? 15.296 -5.637 -27.967 1.00 88.19 90 ARG A O 1
ATOM 699 N N . ALA A 1 91 ? 15.014 -4.414 -26.097 1.00 86.62 91 ALA A N 1
ATOM 700 C CA . ALA A 1 91 ? 16.137 -3.512 -26.344 1.00 86.62 91 ALA A CA 1
ATOM 701 C C . ALA A 1 91 ? 17.472 -4.276 -26.443 1.00 86.62 91 ALA A C 1
ATOM 703 O O . ALA A 1 91 ? 18.226 -4.086 -27.400 1.00 86.62 91 ALA A O 1
ATOM 704 N N . ARG A 1 92 ? 17.728 -5.218 -25.524 1.00 85.75 92 ARG A N 1
ATOM 705 C CA . ARG A 1 92 ? 18.932 -6.066 -25.534 1.00 85.75 92 ARG A CA 1
ATOM 706 C C . ARG A 1 92 ? 19.000 -6.973 -26.764 1.00 85.75 92 ARG A C 1
ATOM 708 O O . ARG A 1 92 ? 20.074 -7.142 -27.337 1.00 85.75 92 ARG A O 1
ATOM 715 N N . SER A 1 93 ? 17.872 -7.541 -27.191 1.00 83.88 93 SER A N 1
ATOM 716 C CA . SER A 1 93 ? 17.782 -8.348 -28.417 1.00 83.88 93 SER A CA 1
ATOM 717 C C . SER A 1 93 ? 18.109 -7.521 -29.667 1.00 83.88 93 SER A C 1
ATOM 719 O O . SER A 1 93 ? 18.912 -7.948 -30.500 1.00 83.88 93 SER A O 1
ATOM 721 N N . LYS A 1 94 ? 17.572 -6.296 -29.765 1.00 80.25 94 LYS A N 1
ATOM 722 C CA . LYS A 1 94 ? 17.875 -5.357 -30.856 1.00 80.25 94 LYS A CA 1
ATOM 723 C C . LYS A 1 94 ? 19.359 -4.972 -30.879 1.00 80.25 94 LYS A C 1
ATOM 725 O O . LYS A 1 94 ? 19.984 -5.059 -31.933 1.00 80.25 94 LYS A O 1
ATOM 730 N N . ALA A 1 95 ? 19.937 -4.640 -29.724 1.00 77.62 95 ALA A N 1
ATOM 731 C CA . ALA A 1 95 ? 21.363 -4.333 -29.600 1.00 77.62 95 ALA A CA 1
ATOM 732 C C . ALA A 1 95 ? 22.251 -5.520 -30.018 1.00 77.62 95 ALA A C 1
ATOM 734 O O . ALA A 1 95 ? 23.187 -5.354 -30.795 1.00 77.62 95 ALA A O 1
ATOM 735 N N . ARG A 1 96 ? 21.918 -6.747 -29.592 1.00 73.50 96 ARG A N 1
ATOM 736 C CA . ARG A 1 96 ? 22.630 -7.966 -30.021 1.00 73.50 96 ARG A CA 1
ATOM 737 C C . ARG A 1 96 ? 22.591 -8.172 -31.536 1.00 73.50 96 ARG A C 1
ATOM 739 O O . ARG A 1 96 ? 23.617 -8.511 -32.122 1.00 73.50 96 ARG A O 1
ATOM 746 N N . LYS A 1 97 ? 21.434 -7.965 -32.175 1.00 71.94 97 LYS A N 1
ATOM 747 C CA . LYS A 1 97 ? 21.305 -8.063 -33.639 1.00 71.94 97 LYS A CA 1
ATOM 748 C C . LYS A 1 97 ? 22.141 -7.007 -34.368 1.00 71.94 97 LYS A C 1
ATOM 750 O O . LYS A 1 97 ? 22.707 -7.332 -35.402 1.00 71.94 97 LYS A O 1
ATOM 755 N N . ALA A 1 98 ? 22.264 -5.799 -33.816 1.00 70.50 98 ALA A N 1
ATOM 756 C CA . ALA A 1 98 ? 23.082 -4.727 -34.389 1.00 70.50 98 ALA A CA 1
ATOM 757 C C . ALA A 1 98 ? 24.601 -4.981 -34.278 1.00 70.50 98 ALA A C 1
ATOM 759 O O . ALA A 1 98 ? 25.351 -4.566 -35.153 1.00 70.50 98 ALA A O 1
ATOM 760 N N . ILE A 1 99 ? 25.058 -5.700 -33.245 1.00 62.19 99 ILE A N 1
ATOM 761 C CA . ILE A 1 99 ? 26.485 -6.023 -33.038 1.00 62.19 99 ILE A CA 1
ATOM 762 C C . ILE A 1 99 ? 26.939 -7.228 -33.883 1.00 62.19 99 ILE A C 1
ATOM 764 O O . ILE A 1 99 ? 28.071 -7.270 -34.361 1.00 62.19 99 ILE A O 1
ATOM 768 N N . ARG A 1 100 ? 26.060 -8.215 -34.110 1.00 55.69 100 ARG A N 1
ATOM 769 C CA . ARG A 1 100 ? 26.365 -9.446 -34.869 1.00 55.69 100 ARG A CA 1
ATOM 770 C C . ARG A 1 100 ? 26.986 -9.234 -36.273 1.00 55.69 100 ARG A C 1
ATOM 772 O O . ARG A 1 100 ? 27.870 -10.023 -36.612 1.00 55.69 100 ARG A O 1
ATOM 779 N N . PRO A 1 101 ? 26.606 -8.220 -37.079 1.00 55.41 101 PRO A N 1
ATOM 780 C CA . PRO A 1 101 ? 27.266 -7.959 -38.362 1.00 55.41 101 PRO A CA 1
ATOM 781 C C . PRO A 1 101 ? 28.685 -7.374 -38.238 1.00 55.41 101 PRO A C 1
ATOM 783 O O . PRO A 1 101 ? 29.470 -7.526 -39.166 1.00 55.41 101 PRO A O 1
ATOM 786 N N . VAL A 1 102 ? 29.060 -6.774 -37.101 1.00 54.44 102 VAL A N 1
ATOM 787 C CA . VAL A 1 102 ? 30.400 -6.180 -36.897 1.00 54.44 102 VAL A CA 1
ATOM 788 C C . VAL A 1 102 ? 31.461 -7.250 -36.604 1.00 54.44 102 VAL A C 1
ATOM 790 O O . VAL A 1 102 ? 32.611 -7.120 -37.009 1.00 54.44 102 VAL A O 1
ATOM 793 N N . LEU A 1 103 ? 31.074 -8.359 -35.966 1.00 54.53 103 LEU A N 1
ATOM 794 C CA . LEU A 1 103 ? 31.981 -9.464 -35.614 1.00 54.53 103 LEU A CA 1
ATOM 795 C C . LEU A 1 103 ? 32.333 -10.399 -36.789 1.00 54.53 103 LEU A C 1
ATOM 797 O O . LEU A 1 103 ? 33.168 -11.281 -36.624 1.00 54.53 103 LEU A O 1
ATOM 801 N N . HIS A 1 104 ? 31.716 -10.218 -37.962 1.00 56.19 104 HIS A N 1
ATOM 802 C CA . HIS A 1 104 ? 32.035 -10.979 -39.182 1.00 56.19 104 HIS A CA 1
ATOM 803 C C . HIS A 1 104 ? 33.016 -10.241 -40.112 1.00 56.19 104 HIS A C 1
ATOM 805 O O . HIS A 1 104 ? 33.264 -10.693 -41.230 1.00 56.19 104 HIS A O 1
ATOM 811 N N . LEU A 1 105 ? 33.600 -9.122 -39.669 1.00 57.34 105 LEU A N 1
ATOM 812 C CA . LEU A 1 105 ? 34.701 -8.483 -40.382 1.00 57.34 105 LEU A CA 1
ATOM 813 C C . LEU A 1 105 ? 35.938 -9.383 -40.284 1.00 57.34 105 LEU A C 1
ATOM 815 O O . LEU A 1 105 ? 36.556 -9.515 -39.229 1.00 57.34 105 LEU A O 1
ATOM 819 N N . LYS A 1 106 ? 36.268 -10.032 -41.405 1.00 58.44 106 LYS A N 1
ATOM 820 C CA . LYS A 1 106 ? 37.500 -10.801 -41.599 1.00 58.44 106 LYS A CA 1
ATOM 821 C C . LYS A 1 106 ? 38.684 -9.938 -41.126 1.00 58.44 106 LYS A C 1
ATOM 823 O O . LYS A 1 106 ? 38.783 -8.798 -41.587 1.00 58.44 106 LYS A O 1
ATOM 828 N N . PRO A 1 107 ? 39.555 -10.426 -40.222 1.00 65.25 107 PRO A N 1
ATOM 829 C CA . PRO A 1 107 ? 40.705 -9.646 -39.782 1.00 65.25 107 PRO A CA 1
ATOM 830 C C . PRO A 1 107 ? 41.526 -9.219 -41.010 1.00 65.25 107 PRO A C 1
ATOM 832 O O . PRO A 1 107 ? 41.641 -10.011 -41.956 1.00 65.25 107 PRO A O 1
ATOM 835 N N . PRO A 1 108 ? 42.051 -7.977 -41.042 1.00 68.38 108 PRO A N 1
ATOM 836 C CA . PRO A 1 108 ? 42.831 -7.504 -42.177 1.00 68.38 108 PRO A CA 1
ATOM 837 C C . PRO A 1 108 ? 43.984 -8.476 -42.424 1.00 68.38 108 PRO A C 1
ATOM 839 O O . PRO A 1 108 ? 44.657 -8.908 -41.486 1.00 68.38 108 PRO A O 1
ATOM 842 N N . ALA A 1 109 ? 44.159 -8.871 -43.687 1.00 71.56 109 ALA A N 1
ATOM 843 C CA . ALA A 1 109 ? 45.195 -9.819 -44.068 1.00 71.56 109 ALA A CA 1
ATOM 844 C C . ALA A 1 109 ? 46.563 -9.312 -43.572 1.00 71.56 109 ALA A C 1
ATOM 846 O O . ALA A 1 109 ? 46.851 -8.121 -43.727 1.00 71.56 109 ALA A O 1
ATOM 847 N N . PRO A 1 110 ? 47.400 -10.179 -42.972 1.00 72.12 110 PRO A N 1
ATOM 848 C CA . PRO A 1 110 ? 48.693 -9.753 -42.462 1.00 72.12 110 PRO A CA 1
ATOM 849 C C . PRO A 1 110 ? 49.536 -9.166 -43.604 1.00 72.12 110 PRO A C 1
ATOM 851 O O . PRO A 1 110 ? 49.468 -9.669 -44.734 1.00 72.12 110 PRO A O 1
ATOM 854 N N . PRO A 1 111 ? 50.331 -8.112 -43.340 1.00 71.56 111 PRO A N 1
ATOM 855 C CA . PRO A 1 111 ? 51.171 -7.508 -44.361 1.00 71.56 111 PRO A CA 1
ATOM 856 C C . PRO A 1 111 ? 52.114 -8.571 -44.925 1.00 71.56 111 PRO A C 1
ATOM 858 O O . PRO A 1 111 ? 52.828 -9.252 -44.182 1.00 71.56 111 PRO A O 1
ATOM 861 N N . ARG A 1 112 ? 52.099 -8.734 -46.254 1.00 68.00 112 ARG A N 1
ATOM 862 C CA . ARG A 1 112 ? 53.034 -9.617 -46.953 1.00 68.00 112 ARG A CA 1
ATOM 863 C C . ARG A 1 112 ? 54.442 -9.128 -46.629 1.00 68.00 112 ARG A C 1
ATOM 865 O O . ARG A 1 112 ? 54.812 -8.033 -47.043 1.00 68.00 112 ARG A O 1
ATOM 872 N N . ARG A 1 113 ? 55.208 -9.922 -45.872 1.00 64.56 113 ARG A N 1
ATOM 873 C CA . ARG A 1 113 ? 56.644 -9.694 -45.678 1.00 64.56 113 ARG A CA 1
ATOM 874 C C . ARG A 1 113 ? 57.276 -9.638 -47.066 1.00 64.56 113 ARG A C 1
ATOM 876 O O . ARG A 1 113 ? 57.396 -10.672 -47.717 1.00 64.56 113 ARG A O 1
ATOM 883 N N . GLN A 1 114 ? 57.626 -8.441 -47.533 1.00 65.12 114 GLN A N 1
ATOM 884 C CA . GLN A 1 114 ? 58.501 -8.309 -48.687 1.00 65.12 114 GLN A CA 1
ATOM 885 C C . GLN A 1 114 ? 59.818 -8.968 -48.292 1.00 65.12 114 GLN A C 1
ATOM 887 O O . GLN A 1 114 ? 60.411 -8.627 -47.265 1.00 65.12 114 GLN A O 1
ATOM 892 N N . GLY A 1 115 ? 60.186 -10.003 -49.045 1.00 59.12 115 GLY A N 1
ATOM 893 C CA . GLY A 1 115 ? 61.421 -10.733 -48.845 1.00 59.12 115 GLY A CA 1
ATOM 894 C C . GLY A 1 115 ? 62.578 -9.749 -48.794 1.00 59.12 115 GLY A C 1
ATOM 895 O O . GLY A 1 115 ? 62.764 -8.942 -49.701 1.00 59.12 115 GLY A O 1
ATOM 896 N N . ARG A 1 116 ? 63.328 -9.819 -47.698 1.00 58.34 116 ARG A N 1
ATOM 897 C CA . ARG A 1 116 ? 64.669 -9.262 -47.586 1.00 58.34 116 ARG A CA 1
ATOM 898 C C . ARG A 1 116 ? 65.474 -9.912 -48.716 1.00 58.34 116 ARG A C 1
ATOM 900 O O . ARG A 1 116 ? 65.774 -11.101 -48.627 1.00 58.34 116 ARG A O 1
ATOM 907 N N . LEU A 1 117 ? 65.723 -9.177 -49.798 1.00 57.59 117 LEU A N 1
ATOM 908 C CA . LEU A 1 117 ? 66.713 -9.580 -50.790 1.00 57.59 117 LEU A CA 1
ATOM 909 C C . LEU A 1 117 ? 68.046 -9.681 -50.047 1.00 57.59 117 LEU A C 1
ATOM 911 O O . LEU A 1 117 ? 68.480 -8.732 -49.394 1.00 57.59 117 LEU A O 1
ATOM 915 N N . ALA A 1 118 ? 68.592 -10.891 -50.037 1.00 55.88 118 ALA A N 1
ATOM 916 C CA . ALA A 1 118 ? 69.903 -11.183 -49.502 1.00 55.88 118 ALA A CA 1
ATOM 917 C C . ALA A 1 118 ? 70.958 -10.801 -50.546 1.00 55.88 118 ALA A C 1
ATOM 919 O O . ALA A 1 118 ? 70.827 -11.231 -51.689 1.00 55.88 118 ALA A O 1
ATOM 920 N N . LEU A 1 119 ? 71.973 -10.080 -50.051 1.00 52.03 119 LEU A N 1
ATOM 921 C CA . LEU A 1 119 ? 73.322 -9.843 -50.588 1.00 52.03 119 LEU A CA 1
ATOM 922 C C . LEU A 1 119 ? 73.435 -9.027 -51.883 1.00 52.03 119 LEU A C 1
ATOM 924 O O . LEU A 1 119 ? 73.069 -9.527 -52.965 1.00 52.03 119 LEU A O 1
#

Foldseek 3Di:
DDVQVVLLVVLLVLLLVQLVVQCVVVVDSLVSLVVSCVQLVHDSVQSVCSPVVVDPGDDPSSSVSSVVVSVVVVVVVVVVVVVVVVVVVVVVVVVVVVCVVVVPPDPPDPPDPPDPPDD

Secondary structure (DSSP, 8-state):
--HHHHHHHHHHHHHHHHHHHHHHHHS-HHHHHHHHHHHHT--HHHHHHHHHT------HHHHHHHHHHHHHHHHHHHHHHHHHHHHHHHHHHHHHHHHTTGGG-PPPPPP--------